Protein AF-A0A7C7CIY0-F1 (afdb_monomer)

Sequence (93 aa):
MTLLAVSLIIFSVTEFLPGDAASVMLGQQATPTVLENLRHKMGLDRPAYARYLGWVIGTSEAEGAVFKTNDGGSTWKRVALDMIAPITRTTFD

Structure (mmCIF, N/CA/C/O backbone):
data_AF-A0A7C7CIY0-F1
#
_entry.id   AF-A0A7C7CIY0-F1
#
loop_
_atom_site.group_PDB
_atom_site.id
_atom_site.type_symbol
_atom_site.label_atom_id
_atom_site.label_alt_id
_atom_site.label_comp_id
_atom_site.label_asym_id
_atom_site.label_entity_id
_atom_site.label_seq_id
_atom_site.pdbx_PDB_ins_code
_atom_site.Cartn_x
_atom_site.Cartn_y
_atom_site.Cartn_z
_atom_site.occupancy
_atom_site.B_iso_or_equiv
_atom_site.auth_seq_id
_atom_site.auth_comp_id
_atom_site.auth_asym_id
_atom_site.auth_atom_id
_atom_site.pdbx_PDB_model_num
ATOM 1 N N . MET A 1 1 ? 9.880 -8.201 -18.091 1.00 75.25 1 MET A N 1
ATOM 2 C CA . MET A 1 1 ? 9.326 -9.368 -17.364 1.00 75.25 1 MET A CA 1
ATOM 3 C C . MET A 1 1 ? 9.943 -9.541 -15.985 1.00 75.25 1 MET A C 1
ATOM 5 O O . MET A 1 1 ? 9.191 -9.706 -15.038 1.00 75.25 1 MET A O 1
ATOM 9 N N . THR A 1 2 ? 11.266 -9.416 -15.839 1.00 89.62 2 THR A N 1
ATOM 10 C CA . THR A 1 2 ? 11.961 -9.467 -14.536 1.00 89.62 2 THR A CA 1
ATOM 11 C C . THR A 1 2 ? 11.372 -8.513 -13.490 1.00 89.62 2 THR A C 1
ATOM 13 O O . THR A 1 2 ? 11.006 -8.961 -12.413 1.00 89.62 2 THR A O 1
ATOM 16 N N . LEU A 1 3 ? 11.182 -7.232 -13.825 1.00 87.56 3 LEU A N 1
ATOM 17 C CA . LEU A 1 3 ? 10.601 -6.238 -12.908 1.00 87.56 3 LEU A CA 1
ATOM 18 C C . LEU A 1 3 ? 9.189 -6.596 -12.429 1.00 87.56 3 LEU A C 1
ATOM 20 O O . LEU A 1 3 ? 8.863 -6.370 -11.271 1.00 87.56 3 LEU A O 1
ATOM 24 N N . LEU A 1 4 ? 8.369 -7.172 -13.308 1.00 87.44 4 LEU A N 1
ATOM 25 C CA . LEU A 1 4 ? 6.983 -7.523 -13.001 1.00 87.44 4 LEU A CA 1
ATOM 26 C C . LEU A 1 4 ? 6.909 -8.766 -12.104 1.00 87.44 4 LEU A C 1
ATOM 28 O O . LEU A 1 4 ? 6.118 -8.811 -11.170 1.00 87.44 4 LEU A O 1
ATOM 32 N N . ALA A 1 5 ? 7.789 -9.743 -12.333 1.00 90.19 5 ALA A N 1
ATOM 33 C CA . ALA A 1 5 ? 7.926 -10.899 -11.452 1.00 90.19 5 ALA A CA 1
ATOM 34 C C . ALA A 1 5 ? 8.432 -10.492 -10.057 1.00 90.19 5 ALA A C 1
ATOM 36 O O . ALA A 1 5 ? 7.862 -10.898 -9.049 1.00 90.19 5 ALA A O 1
ATOM 37 N N . VAL A 1 6 ? 9.467 -9.647 -9.994 1.00 93.62 6 VAL A N 1
ATOM 38 C CA . VAL A 1 6 ? 10.011 -9.135 -8.726 1.00 93.62 6 VAL A CA 1
ATOM 39 C C . VAL A 1 6 ? 8.964 -8.309 -7.975 1.00 93.62 6 VAL A C 1
ATOM 41 O O . VAL A 1 6 ? 8.788 -8.503 -6.775 1.00 93.62 6 VAL A O 1
ATOM 44 N N . SER A 1 7 ? 8.227 -7.432 -8.664 1.00 88.62 7 SER A N 1
ATOM 45 C CA . SER A 1 7 ? 7.200 -6.606 -8.025 1.00 88.62 7 SER A CA 1
ATOM 46 C C . SER A 1 7 ? 6.033 -7.434 -7.488 1.00 88.62 7 SER A C 1
ATOM 48 O O . SER A 1 7 ? 5.552 -7.157 -6.392 1.00 88.62 7 SER A O 1
ATOM 50 N N . LEU A 1 8 ? 5.621 -8.485 -8.205 1.00 88.06 8 LEU A N 1
ATOM 51 C CA . LEU A 1 8 ? 4.592 -9.414 -7.740 1.00 88.06 8 LEU A CA 1
ATOM 52 C C . LEU A 1 8 ? 5.038 -10.174 -6.484 1.00 88.06 8 LEU A C 1
ATOM 54 O O . LEU A 1 8 ? 4.240 -10.346 -5.564 1.00 88.06 8 LEU A O 1
ATOM 58 N N . ILE A 1 9 ? 6.305 -10.597 -6.419 1.00 90.75 9 ILE A N 1
ATOM 59 C CA . ILE A 1 9 ? 6.867 -11.263 -5.234 1.00 90.75 9 ILE A CA 1
ATOM 60 C C . ILE A 1 9 ? 6.857 -10.311 -4.037 1.00 90.75 9 ILE A C 1
ATOM 62 O O . ILE A 1 9 ? 6.355 -10.684 -2.980 1.00 90.75 9 ILE A O 1
ATOM 66 N N . ILE A 1 10 ? 7.354 -9.081 -4.200 1.00 89.19 10 ILE A N 1
ATOM 67 C CA . ILE A 1 10 ? 7.372 -8.075 -3.126 1.00 89.19 10 ILE A CA 1
ATOM 68 C C .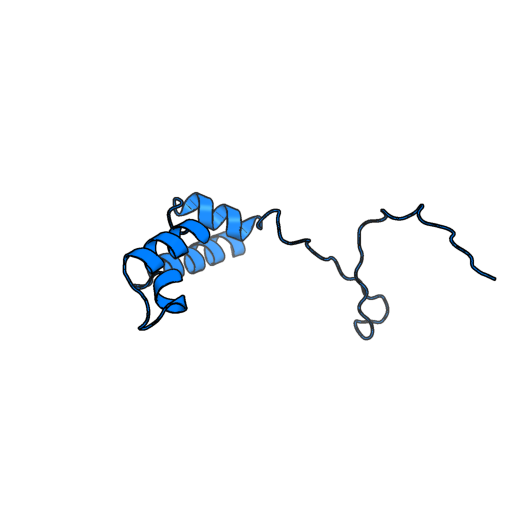 ILE A 1 10 ? 5.950 -7.802 -2.629 1.00 89.19 10 ILE A C 1
ATOM 70 O O . ILE A 1 10 ? 5.709 -7.869 -1.426 1.00 89.19 10 ILE A O 1
ATOM 74 N N . PHE A 1 11 ? 5.009 -7.568 -3.548 1.00 88.38 11 PHE A N 1
ATOM 75 C CA . PHE A 1 11 ? 3.611 -7.317 -3.209 1.00 88.38 11 PHE A CA 1
ATOM 76 C C . PHE A 1 11 ? 2.981 -8.495 -2.455 1.00 88.38 11 PHE A C 1
ATOM 78 O O . PHE A 1 11 ? 2.319 -8.309 -1.436 1.00 88.38 11 PHE A O 1
ATOM 85 N N . SER A 1 12 ? 3.230 -9.722 -2.919 1.00 85.56 12 SER A N 1
ATOM 86 C CA . SER A 1 12 ? 2.711 -10.929 -2.272 1.00 85.56 12 SER A CA 1
ATOM 87 C C . SER A 1 12 ? 3.258 -11.060 -0.855 1.00 85.56 12 SER A C 1
ATOM 89 O O . SER A 1 12 ? 2.488 -11.255 0.079 1.00 85.56 12 SER A O 1
ATOM 91 N N . VAL A 1 13 ? 4.570 -10.882 -0.670 1.00 86.81 13 VAL A N 1
ATOM 92 C CA . VAL A 1 13 ? 5.191 -10.908 0.661 1.00 86.81 13 VAL A CA 1
ATOM 93 C C . VAL A 1 13 ? 4.569 -9.849 1.566 1.00 86.81 13 VAL A C 1
ATOM 95 O O . VAL A 1 13 ? 4.260 -10.177 2.705 1.00 86.81 13 VAL A O 1
ATOM 98 N N . THR A 1 14 ? 4.319 -8.630 1.068 1.00 81.44 14 THR A N 1
ATOM 99 C CA . THR A 1 14 ? 3.677 -7.570 1.861 1.00 81.44 14 THR A CA 1
ATOM 100 C C . THR A 1 14 ? 2.234 -7.881 2.252 1.00 81.44 14 THR A C 1
ATOM 102 O O . THR A 1 14 ? 1.812 -7.542 3.353 1.00 81.44 14 THR A O 1
ATOM 105 N N . GLU A 1 15 ? 1.489 -8.558 1.381 1.00 80.44 15 GLU A N 1
ATOM 106 C CA . GLU A 1 15 ? 0.105 -8.962 1.640 1.00 80.44 15 GLU A CA 1
ATOM 107 C C . GLU A 1 15 ? 0.010 -10.091 2.680 1.00 80.44 15 GLU A C 1
ATOM 109 O O . GLU A 1 15 ? -0.978 -10.195 3.405 1.00 80.44 15 GLU A O 1
ATOM 114 N N . PHE A 1 16 ? 1.051 -10.922 2.779 1.00 79.44 16 PHE A N 1
ATOM 115 C CA . PHE A 1 16 ? 1.141 -12.016 3.746 1.00 79.44 16 PHE A CA 1
ATOM 116 C C . PHE A 1 16 ? 1.607 -11.586 5.145 1.00 79.44 16 PHE A C 1
ATOM 118 O O . PHE A 1 16 ? 1.677 -12.442 6.031 1.00 79.44 16 PHE A O 1
ATOM 125 N N . LEU A 1 17 ? 1.931 -10.306 5.386 1.00 79.00 17 LEU A N 1
ATOM 126 C CA . LEU A 1 17 ? 2.297 -9.880 6.739 1.00 79.00 17 LEU A CA 1
ATOM 127 C C . LEU A 1 17 ? 1.130 -10.147 7.710 1.00 79.00 17 LEU A C 1
ATOM 129 O O . LEU A 1 17 ? -0.011 -9.803 7.401 1.00 79.00 17 LEU A O 1
ATOM 133 N N . PRO A 1 18 ? 1.399 -10.689 8.915 1.00 61.66 18 PRO A N 1
ATOM 134 C CA . PRO A 1 18 ? 0.377 -10.987 9.926 1.00 61.66 18 PRO A CA 1
ATOM 135 C C . PRO A 1 18 ? -0.238 -9.733 10.593 1.00 61.66 18 PRO A C 1
ATOM 137 O O . PRO A 1 18 ? -0.726 -9.798 11.717 1.00 61.66 18 PRO A O 1
ATOM 140 N N . GLY A 1 19 ? -0.241 -8.591 9.903 1.00 66.81 19 GLY A N 1
ATOM 141 C CA . GLY A 1 19 ? -0.828 -7.325 10.322 1.00 66.81 19 GLY A CA 1
ATOM 142 C C . GLY A 1 19 ? -1.183 -6.472 9.103 1.00 66.81 19 GLY A C 1
ATOM 143 O O . GLY A 1 19 ? -0.360 -6.246 8.222 1.00 66.81 19 GLY A O 1
ATOM 144 N N . ASP A 1 20 ? -2.428 -6.009 9.060 1.00 77.38 20 ASP A N 1
ATOM 145 C CA . ASP A 1 20 ? -2.965 -5.111 8.035 1.00 77.38 20 ASP A CA 1
ATOM 146 C C . ASP A 1 20 ? -2.398 -3.684 8.237 1.00 77.38 20 ASP A C 1
ATOM 148 O O . ASP A 1 20 ? -2.232 -3.248 9.381 1.00 77.38 20 ASP A O 1
ATOM 152 N N . ALA A 1 21 ? -2.127 -2.927 7.165 1.00 77.56 21 ALA A N 1
ATOM 153 C CA . ALA A 1 21 ? -1.660 -1.536 7.245 1.00 77.56 21 ALA A CA 1
ATOM 154 C C . ALA A 1 21 ? -2.528 -0.649 8.164 1.00 77.56 21 ALA A C 1
ATOM 156 O O . ALA A 1 21 ? -1.997 0.213 8.862 1.00 77.56 21 ALA A O 1
ATOM 157 N N . ALA A 1 22 ? -3.839 -0.900 8.241 1.00 81.38 22 ALA A N 1
ATOM 158 C CA . ALA A 1 22 ? -4.750 -0.219 9.159 1.00 81.38 22 ALA A CA 1
ATOM 159 C C . ALA A 1 22 ? -4.427 -0.485 10.630 1.00 81.38 22 ALA A C 1
ATOM 161 O O . ALA A 1 22 ? -4.475 0.430 11.451 1.00 81.38 22 ALA A O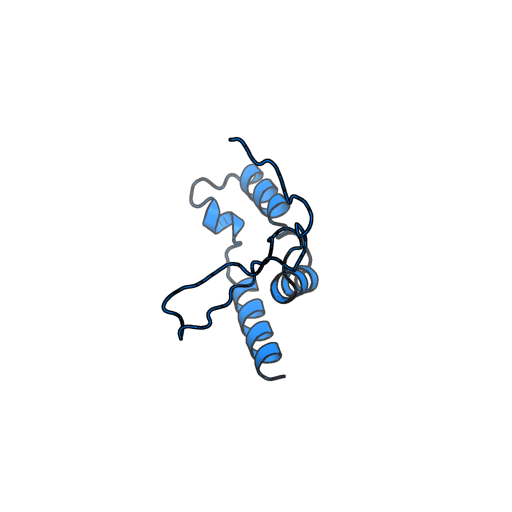 1
ATOM 162 N N . SER A 1 23 ? -4.052 -1.720 10.961 1.00 81.12 23 SER A N 1
ATOM 163 C CA . SER A 1 23 ? -3.675 -2.094 12.326 1.00 81.12 23 SER A CA 1
ATOM 164 C C . SER A 1 23 ? -2.339 -1.472 12.731 1.00 81.12 23 SER A C 1
ATOM 166 O O . SER A 1 23 ? -2.194 -1.002 13.857 1.00 81.12 23 SER A O 1
ATOM 168 N N . VAL A 1 24 ? -1.398 -1.375 11.788 1.00 83.06 24 VAL A N 1
ATOM 169 C CA . VAL A 1 24 ? -0.102 -0.719 11.997 1.00 83.06 24 VAL A CA 1
ATOM 170 C C . VAL A 1 24 ? -0.275 0.789 12.185 1.00 83.06 24 VAL A C 1
ATOM 172 O O . VAL A 1 24 ? 0.346 1.365 13.073 1.00 83.06 24 VAL A O 1
ATOM 175 N N . MET A 1 25 ? -1.146 1.425 11.396 1.00 81.38 25 MET A N 1
ATOM 176 C CA . MET A 1 25 ? -1.417 2.863 11.496 1.00 81.38 25 MET A CA 1
ATOM 177 C C . MET A 1 25 ? -2.124 3.261 12.797 1.00 81.38 25 MET A C 1
ATOM 179 O O . MET A 1 25 ? -1.835 4.325 13.337 1.00 81.38 25 MET A O 1
ATOM 183 N N . LEU A 1 26 ? -3.043 2.433 13.301 1.00 84.62 26 LEU A N 1
ATOM 184 C CA . LEU A 1 26 ? -3.783 2.711 14.541 1.00 84.62 26 LEU A CA 1
ATOM 185 C C . LEU A 1 26 ? -3.044 2.251 15.806 1.00 84.62 26 LEU A C 1
ATOM 187 O O . LEU A 1 26 ? -3.333 2.740 16.900 1.00 84.62 26 LEU A O 1
ATOM 191 N N . GLY A 1 27 ? -2.103 1.312 15.685 1.00 82.19 27 GLY A N 1
ATOM 192 C CA . GLY A 1 27 ? -1.316 0.799 16.803 1.00 82.19 27 GLY A CA 1
ATOM 193 C C . GLY A 1 27 ? -2.191 0.312 17.965 1.00 82.19 27 GLY A C 1
ATOM 194 O O . GLY A 1 27 ? -3.193 -0.374 17.772 1.00 82.19 27 GLY A O 1
ATOM 195 N N . GLN A 1 28 ? -1.840 0.692 19.196 1.00 79.12 28 GLN A N 1
ATOM 196 C CA . GLN A 1 28 ? -2.595 0.295 20.395 1.00 79.12 28 GLN A CA 1
ATOM 197 C C . GLN A 1 28 ? -3.975 0.966 20.529 1.00 79.12 28 GLN A C 1
ATOM 199 O O . GLN A 1 28 ? -4.751 0.594 21.405 1.00 79.12 28 GLN A O 1
ATOM 204 N N . GLN A 1 29 ? -4.301 1.937 19.672 1.00 75.12 29 GLN A N 1
ATOM 205 C CA . GLN A 1 29 ? -5.587 2.645 19.666 1.00 75.12 29 GLN A CA 1
ATOM 206 C C . GLN A 1 29 ? -6.594 2.016 18.689 1.00 75.12 29 GLN A C 1
ATOM 208 O O . GLN A 1 29 ? -7.685 2.554 18.485 1.00 75.12 29 GLN A O 1
ATOM 213 N N . ALA A 1 30 ? -6.243 0.879 18.078 1.00 76.19 30 ALA A N 1
ATOM 214 C CA . ALA A 1 30 ? -7.093 0.137 17.160 1.00 76.19 30 ALA A CA 1
ATOM 215 C C . ALA A 1 30 ? -8.318 -0.444 17.885 1.00 76.19 30 ALA A C 1
ATOM 217 O O . ALA A 1 30 ? -8.330 -1.590 18.329 1.00 76.19 30 ALA A O 1
ATOM 218 N N . THR A 1 31 ? -9.383 0.348 17.997 1.00 85.44 31 THR A N 1
ATOM 219 C CA . THR A 1 31 ? -10.709 -0.202 18.294 1.00 85.44 31 THR A CA 1
ATOM 220 C C . THR A 1 31 ? -11.223 -0.938 17.050 1.00 85.44 31 THR A C 1
ATOM 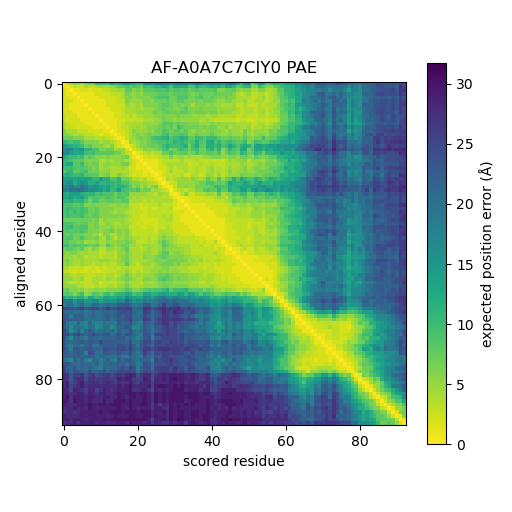222 O O . THR A 1 31 ? -10.974 -0.466 15.936 1.00 85.44 31 THR A O 1
ATOM 225 N N . PRO A 1 32 ? -11.950 -2.065 17.191 1.00 84.00 32 PRO A N 1
ATOM 226 C CA . PRO A 1 32 ? -12.399 -2.866 16.046 1.00 84.00 32 PRO A CA 1
ATOM 227 C C . PRO A 1 32 ? -13.172 -2.037 15.014 1.00 84.00 32 PRO A C 1
ATOM 229 O O . PRO A 1 32 ? -12.948 -2.149 13.814 1.00 84.00 32 PRO A O 1
ATOM 232 N N . THR A 1 33 ? -14.008 -1.120 15.499 1.00 85.69 33 THR A N 1
ATOM 233 C CA . THR A 1 33 ? -14.835 -0.239 14.676 1.00 85.69 33 THR A CA 1
ATOM 234 C C . THR A 1 33 ? -14.017 0.807 13.920 1.00 85.69 33 THR A C 1
ATOM 236 O O . THR A 1 33 ? -14.315 1.106 12.767 1.00 85.69 33 THR A O 1
ATOM 239 N N . VAL A 1 34 ? -12.986 1.395 14.535 1.00 85.88 34 VAL A N 1
ATOM 240 C CA . VAL A 1 34 ? -12.115 2.370 13.850 1.00 85.88 34 VAL A CA 1
ATOM 241 C C . VAL A 1 34 ? -11.187 1.659 12.868 1.00 85.88 34 VAL A C 1
ATOM 243 O O . VAL A 1 34 ? -10.941 2.184 11.784 1.00 85.88 34 VAL A O 1
ATOM 246 N N . LEU A 1 35 ? -10.735 0.451 13.210 1.00 86.88 35 LEU A N 1
ATOM 247 C CA . LEU A 1 35 ? -9.907 -0.388 12.351 1.00 86.88 35 LEU A CA 1
ATOM 248 C C . LEU A 1 35 ? -10.627 -0.759 11.054 1.00 86.88 35 LEU A C 1
ATOM 250 O O . LEU A 1 35 ? -10.079 -0.536 9.980 1.00 86.88 35 LEU A O 1
ATOM 254 N N . GLU A 1 36 ? -11.856 -1.267 11.142 1.00 87.38 36 GLU A N 1
ATOM 255 C CA . GLU A 1 36 ? -12.648 -1.654 9.971 1.00 87.38 36 GLU A CA 1
ATOM 256 C C . GLU A 1 36 ? -12.990 -0.443 9.094 1.00 87.38 36 GLU A C 1
ATOM 258 O O . GLU A 1 36 ? -12.787 -0.467 7.881 1.00 87.38 36 GLU A O 1
ATOM 263 N N . ASN A 1 37 ? -13.387 0.677 9.707 1.00 87.88 37 ASN A N 1
ATOM 264 C CA . ASN A 1 37 ? -13.636 1.919 8.976 1.00 87.88 37 ASN A CA 1
ATOM 265 C C . ASN A 1 37 ? -12.381 2.444 8.264 1.00 87.88 37 ASN A C 1
ATOM 267 O O . ASN A 1 37 ? -12.466 2.942 7.140 1.00 87.88 37 ASN A O 1
ATOM 271 N N . LEU A 1 38 ? -11.212 2.361 8.905 1.00 84.94 38 LEU A N 1
ATOM 272 C CA . LEU A 1 38 ? -9.953 2.791 8.303 1.00 84.94 38 LEU A CA 1
ATOM 273 C C . LEU A 1 38 ? -9.532 1.852 7.169 1.00 84.94 38 LEU A C 1
ATOM 275 O O . LEU A 1 38 ? -9.139 2.317 6.101 1.00 84.94 38 LEU A O 1
ATOM 279 N N . ARG A 1 39 ? -9.666 0.542 7.373 1.00 86.38 39 ARG A N 1
ATOM 280 C CA . ARG A 1 39 ? -9.411 -0.485 6.362 1.00 86.38 39 ARG A CA 1
ATOM 281 C C . ARG A 1 39 ? -10.277 -0.273 5.120 1.00 86.38 39 ARG A C 1
ATOM 283 O O . ARG A 1 39 ? -9.754 -0.303 4.002 1.00 86.38 39 ARG A O 1
ATOM 290 N N . HIS A 1 40 ? -11.549 0.061 5.321 1.00 85.69 40 HIS A N 1
ATOM 291 C CA . HIS A 1 40 ? -12.474 0.388 4.244 1.00 85.69 40 HIS A CA 1
ATOM 292 C C . HIS A 1 40 ? -12.075 1.662 3.499 1.00 85.69 40 HIS A C 1
ATOM 294 O O . HIS A 1 40 ? -11.978 1.664 2.270 1.00 85.69 40 HIS A O 1
ATOM 300 N N . LYS A 1 41 ? -11.751 2.735 4.234 1.00 83.94 41 LYS A N 1
ATOM 301 C CA . LYS A 1 41 ? -11.278 4.003 3.654 1.00 83.94 41 LYS A CA 1
ATOM 302 C C . LYS A 1 41 ? -10.001 3.843 2.835 1.00 83.94 41 LYS A C 1
ATOM 304 O O . LYS A 1 41 ? -9.860 4.485 1.801 1.00 83.94 41 LYS A O 1
ATOM 309 N N . MET A 1 42 ? -9.087 2.982 3.273 1.00 80.44 42 MET A N 1
ATOM 310 C CA . MET A 1 42 ? -7.847 2.695 2.549 1.00 80.44 42 MET A CA 1
ATOM 311 C C . MET A 1 42 ? -8.023 1.665 1.424 1.00 80.44 42 MET A C 1
ATOM 313 O O . MET A 1 42 ? -7.085 1.404 0.674 1.00 80.44 42 MET A O 1
ATOM 317 N N . GLY A 1 43 ? -9.211 1.070 1.281 1.00 81.56 43 GLY A N 1
ATOM 318 C CA . GLY A 1 43 ? -9.491 0.080 0.246 1.00 81.56 43 GLY A CA 1
ATOM 319 C C . GLY A 1 43 ? -8.791 -1.262 0.468 1.00 81.56 43 GLY A C 1
ATOM 320 O O . GLY A 1 43 ? -8.595 -2.006 -0.495 1.00 81.56 43 GLY A O 1
ATOM 321 N N . LEU A 1 44 ? -8.431 -1.598 1.712 1.00 83.50 44 LEU A N 1
ATOM 322 C CA . LEU A 1 44 ? -7.808 -2.882 2.051 1.00 83.50 44 LEU A CA 1
ATOM 323 C C . LEU A 1 44 ? -8.801 -4.057 2.045 1.00 83.50 44 LEU A C 1
ATOM 325 O O . LEU A 1 44 ? -8.380 -5.211 2.083 1.00 83.50 44 LEU A O 1
ATOM 329 N N . ASP A 1 45 ? -10.096 -3.772 1.899 1.00 84.81 45 ASP A N 1
ATOM 330 C CA . ASP A 1 45 ? -11.149 -4.768 1.653 1.00 84.81 45 ASP A CA 1
ATOM 331 C C . ASP A 1 45 ? -11.244 -5.211 0.186 1.00 84.81 45 ASP A C 1
ATOM 333 O O . ASP A 1 45 ? -11.989 -6.133 -0.148 1.00 84.81 45 ASP A O 1
ATOM 337 N N . ARG A 1 46 ? -10.516 -4.549 -0.721 1.00 84.94 46 ARG A N 1
ATOM 338 C CA . ARG A 1 46 ? -10.517 -4.897 -2.145 1.00 84.94 46 ARG A CA 1
ATOM 339 C C . ARG A 1 46 ? -9.704 -6.172 -2.392 1.00 84.94 46 ARG A C 1
ATOM 341 O O . ARG A 1 46 ? -8.709 -6.405 -1.705 1.00 84.94 46 ARG A O 1
ATOM 348 N N . PRO A 1 47 ? -10.061 -6.976 -3.411 1.00 87.06 47 PRO A N 1
ATOM 349 C CA . PRO A 1 47 ? -9.303 -8.177 -3.736 1.00 87.06 47 PRO A CA 1
ATOM 350 C C . PRO A 1 47 ? -7.854 -7.846 -4.133 1.00 87.06 47 PRO A C 1
ATOM 352 O O . PRO A 1 47 ? -7.590 -6.815 -4.758 1.00 87.06 47 PRO A O 1
ATOM 355 N N . ALA A 1 48 ? -6.923 -8.748 -3.801 1.00 84.25 48 ALA A N 1
ATOM 356 C CA . ALA A 1 48 ? -5.472 -8.590 -3.969 1.00 84.25 48 ALA A CA 1
ATOM 357 C C . ALA A 1 48 ? -5.062 -8.065 -5.354 1.00 84.25 48 ALA A C 1
ATOM 359 O O . ALA A 1 48 ? -4.286 -7.118 -5.471 1.00 84.25 48 ALA A O 1
ATOM 360 N N . TYR A 1 49 ? -5.650 -8.629 -6.414 1.00 84.38 49 TYR A N 1
ATOM 361 C CA . TYR A 1 49 ? -5.362 -8.223 -7.789 1.00 84.38 49 TYR A CA 1
ATOM 362 C C . TYR A 1 49 ? -5.741 -6.759 -8.059 1.00 84.38 49 TYR A C 1
ATOM 364 O O . TYR A 1 49 ? -5.013 -6.059 -8.754 1.00 84.38 49 TYR A O 1
ATOM 372 N N . ALA A 1 50 ? -6.846 -6.262 -7.492 1.00 85.56 50 ALA A N 1
ATOM 373 C CA . ALA A 1 50 ? -7.288 -4.884 -7.685 1.00 85.56 50 ALA A CA 1
ATOM 374 C C . ALA A 1 50 ? -6.362 -3.895 -6.961 1.00 85.56 50 ALA A C 1
ATOM 376 O O . ALA A 1 50 ? -6.078 -2.819 -7.486 1.00 85.56 50 ALA A O 1
ATOM 377 N N . ARG A 1 51 ? -5.849 -4.277 -5.783 1.00 85.19 51 ARG A N 1
ATOM 378 C CA . ARG A 1 51 ? -4.856 -3.493 -5.031 1.00 85.19 51 ARG A CA 1
ATOM 379 C C . ARG A 1 51 ? -3.508 -3.452 -5.741 1.00 85.19 51 ARG A C 1
ATOM 381 O O . ARG A 1 51 ? -2.947 -2.373 -5.899 1.00 85.19 51 ARG A O 1
ATOM 388 N N . TYR A 1 52 ? -3.034 -4.597 -6.232 1.00 84.88 52 TYR A N 1
ATOM 389 C CA . TYR A 1 52 ? -1.803 -4.678 -7.016 1.00 84.88 52 TYR A CA 1
AT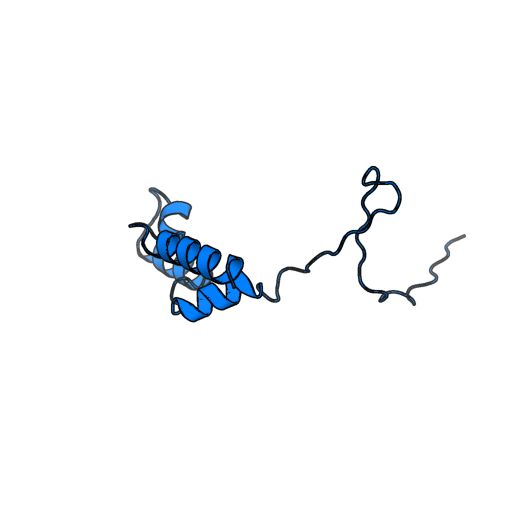OM 390 C C . TYR A 1 52 ? -1.890 -3.829 -8.288 1.00 84.88 52 TYR A C 1
ATOM 392 O O . TYR A 1 52 ? -0.987 -3.048 -8.564 1.00 84.88 52 TYR A O 1
ATOM 400 N N . LEU A 1 53 ? -3.001 -3.912 -9.030 1.00 85.19 53 LEU A N 1
ATOM 401 C CA . LEU A 1 53 ? -3.211 -3.087 -10.221 1.00 85.19 53 LEU A CA 1
ATOM 402 C C . LEU A 1 53 ? -3.242 -1.593 -9.885 1.00 85.19 53 LEU A C 1
ATOM 404 O O . LEU A 1 53 ? -2.592 -0.818 -10.576 1.00 85.19 53 LEU A O 1
ATOM 408 N N . GLY A 1 54 ? -3.922 -1.186 -8.809 1.00 81.44 54 GLY A N 1
ATOM 409 C CA . GLY A 1 54 ? -3.899 0.205 -8.346 1.00 81.44 54 GLY A CA 1
ATOM 410 C C . GLY A 1 54 ? -2.502 0.680 -7.929 1.00 81.44 54 GLY A C 1
ATOM 411 O O . GLY A 1 54 ? -2.140 1.821 -8.192 1.00 81.44 54 GLY A O 1
ATOM 412 N N . TRP A 1 55 ? -1.692 -0.196 -7.334 1.00 80.06 55 TRP A N 1
ATOM 413 C CA . TRP A 1 55 ? -0.308 0.102 -6.961 1.00 80.06 55 TRP A CA 1
ATOM 414 C C . TRP A 1 55 ? 0.623 0.217 -8.180 1.00 80.06 55 TRP A C 1
ATOM 416 O O . TRP A 1 55 ? 1.443 1.128 -8.233 1.00 80.06 55 TRP A O 1
ATOM 426 N N . VAL A 1 56 ? 0.476 -0.662 -9.180 1.00 83.12 56 VAL A N 1
ATOM 427 C CA . VAL A 1 56 ? 1.279 -0.636 -10.419 1.00 83.12 56 VAL A CA 1
ATOM 428 C C . VAL A 1 56 ? 0.888 0.528 -11.334 1.00 83.12 56 VAL A C 1
ATOM 430 O O . VAL A 1 56 ? 1.759 1.143 -11.945 1.00 83.12 56 VAL A O 1
ATOM 433 N N . ILE A 1 57 ? -0.410 0.806 -11.468 1.00 83.94 57 ILE A N 1
ATOM 434 C CA 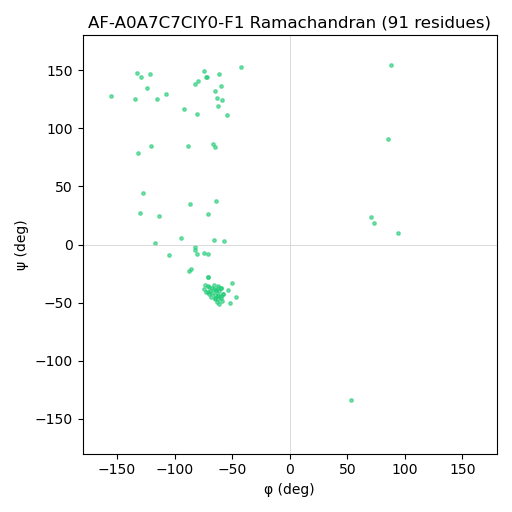. ILE A 1 57 ? -0.951 1.803 -12.408 1.00 83.94 57 ILE A CA 1
ATOM 435 C C . ILE A 1 57 ? -0.995 3.204 -11.770 1.00 83.94 57 ILE A C 1
ATOM 437 O O . ILE A 1 57 ? -0.951 4.203 -12.484 1.00 83.94 57 ILE A O 1
ATOM 441 N N . GLY A 1 58 ? -1.027 3.282 -10.436 1.00 73.00 58 GLY A N 1
ATOM 442 C CA . GLY A 1 58 ? -1.234 4.512 -9.677 1.00 73.00 58 GLY A 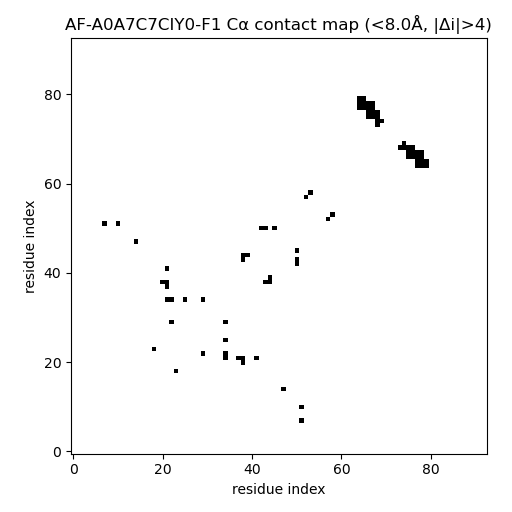CA 1
ATOM 443 C C . GLY A 1 58 ? -2.719 4.808 -9.448 1.00 73.00 58 GLY A C 1
ATOM 444 O O . GLY A 1 58 ? -3.592 4.382 -10.208 1.00 73.00 58 GLY A O 1
ATOM 445 N N . THR A 1 59 ? -3.028 5.546 -8.379 1.00 65.62 59 THR A N 1
ATOM 446 C CA . THR A 1 59 ? -4.368 6.111 -8.181 1.00 65.62 59 THR A CA 1
ATOM 447 C C . THR A 1 59 ? -4.497 7.365 -9.040 1.00 65.62 59 THR A C 1
ATOM 449 O O . THR A 1 59 ? -3.564 8.161 -9.136 1.00 65.62 59 THR A O 1
ATOM 452 N N . SER A 1 60 ? -5.662 7.584 -9.646 1.00 60.94 60 SER A N 1
ATOM 453 C CA . SER A 1 60 ? -5.940 8.776 -10.463 1.00 60.94 60 SER A CA 1
ATOM 454 C C . SER A 1 60 ? -5.956 10.094 -9.667 1.00 60.94 60 SER A C 1
ATOM 456 O O . SER A 1 60 ? -6.276 11.134 -10.228 1.00 60.94 60 SER A O 1
ATOM 458 N N . GLU A 1 61 ? -5.648 10.049 -8.367 1.00 60.44 61 GLU A N 1
ATOM 459 C CA . GLU A 1 61 ? -5.691 11.176 -7.424 1.00 60.44 61 GLU A CA 1
ATOM 460 C C . GLU A 1 61 ? -4.307 11.727 -7.059 1.00 60.44 61 GLU A C 1
ATOM 462 O O . GLU A 1 61 ? -4.206 12.799 -6.466 1.00 60.44 61 GLU A O 1
ATOM 467 N N . ALA A 1 62 ? -3.226 11.050 -7.451 1.00 49.81 62 ALA A N 1
ATOM 468 C CA . ALA A 1 62 ? -1.915 11.676 -7.463 1.00 49.81 62 ALA A CA 1
ATOM 469 C C . ALA A 1 62 ? -1.805 12.507 -8.746 1.00 49.81 62 ALA A C 1
ATOM 471 O O . ALA A 1 62 ? -1.754 11.950 -9.843 1.00 49.81 62 ALA A O 1
ATOM 472 N N . GLU A 1 63 ? -1.748 13.835 -8.629 1.00 57.34 63 GLU A N 1
ATOM 473 C CA . GLU A 1 63 ? -1.311 14.689 -9.735 1.00 57.34 63 GLU A CA 1
ATOM 474 C C . GLU A 1 63 ? 0.171 14.365 -10.005 1.00 57.34 63 GLU A C 1
ATOM 476 O O . GLU A 1 63 ? 1.085 14.969 -9.440 1.00 57.34 63 GLU A O 1
ATOM 481 N N . GLY A 1 64 ? 0.412 13.312 -10.791 1.00 56.31 64 GLY A N 1
ATOM 482 C CA . GLY A 1 64 ? 1.742 12.854 -11.160 1.00 56.31 64 GLY A CA 1
ATOM 483 C C . GLY A 1 64 ? 2.520 14.014 -11.768 1.00 56.31 64 GLY A C 1
ATOM 484 O O . GLY A 1 64 ? 2.188 14.509 -12.841 1.00 56.31 64 GLY A O 1
ATOM 485 N N . ALA A 1 65 ? 3.543 14.484 -11.057 1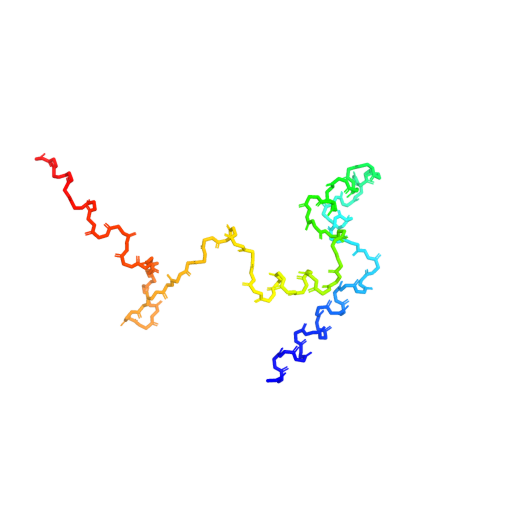.00 64.38 65 ALA A N 1
ATOM 486 C CA . ALA A 1 65 ? 4.356 15.611 -11.476 1.00 64.38 65 ALA A CA 1
ATOM 487 C C . ALA A 1 65 ? 5.564 15.116 -12.270 1.00 64.38 65 ALA A C 1
ATOM 489 O O . ALA A 1 65 ? 6.437 14.445 -11.719 1.00 64.38 65 ALA A O 1
ATOM 490 N N . VAL A 1 66 ? 5.653 15.483 -13.546 1.00 65.81 66 VAL A N 1
ATOM 491 C CA . VAL A 1 66 ? 6.882 15.286 -14.322 1.00 65.81 66 VAL A CA 1
ATOM 492 C C . VAL A 1 66 ? 7.822 16.445 -14.017 1.00 65.81 66 VAL A C 1
ATOM 494 O O . VAL A 1 66 ? 7.388 17.588 -13.929 1.00 65.81 66 VAL A O 1
ATOM 497 N N . PHE A 1 67 ? 9.111 16.174 -13.841 1.00 72.00 67 PHE A N 1
ATOM 498 C CA . PHE A 1 67 ? 10.135 17.202 -13.663 1.00 72.00 67 PHE A CA 1
ATOM 499 C C . PHE A 1 67 ? 11.188 17.069 -14.758 1.00 72.00 67 PHE A C 1
ATOM 501 O O . P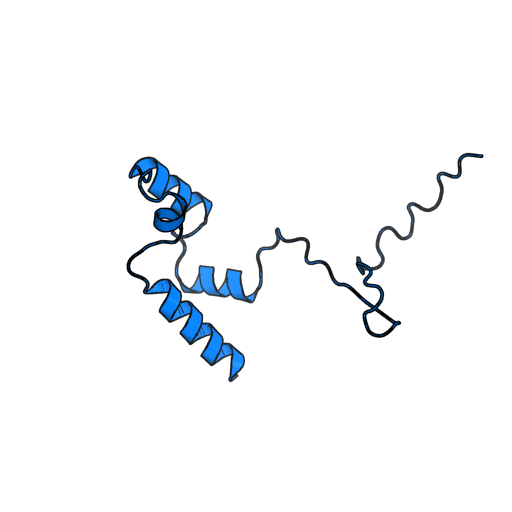HE A 1 67 ? 11.493 15.963 -15.203 1.00 72.00 67 PHE A O 1
ATOM 508 N N . LYS A 1 68 ? 11.761 18.194 -15.186 1.00 79.81 68 LYS A N 1
ATOM 509 C CA . LYS A 1 68 ? 12.869 18.222 -16.142 1.00 79.81 68 LYS A CA 1
ATOM 510 C C . LYS A 1 68 ? 13.967 19.152 -15.652 1.00 79.81 68 LYS A C 1
ATOM 512 O O . LYS A 1 68 ? 13.712 20.171 -15.010 1.00 79.81 68 LYS A O 1
ATOM 517 N N . THR A 1 69 ? 15.187 18.774 -15.999 1.00 78.19 69 THR A N 1
ATOM 518 C CA . THR A 1 69 ? 16.412 19.551 -15.838 1.00 78.19 69 THR A CA 1
ATOM 519 C C . THR A 1 69 ? 17.142 19.560 -17.181 1.00 78.19 69 THR A C 1
ATOM 521 O O . THR A 1 69 ? 17.104 18.572 -17.916 1.00 78.19 69 THR A O 1
ATOM 524 N N . ASN A 1 70 ? 17.789 20.681 -17.503 1.00 83.31 70 ASN A N 1
ATOM 525 C CA . ASN A 1 70 ? 18.703 20.795 -18.645 1.00 83.31 70 ASN A CA 1
ATOM 526 C C . ASN A 1 70 ? 20.140 21.119 -18.196 1.00 83.31 70 ASN A C 1
ATOM 528 O O . ASN A 1 70 ? 21.017 21.275 -19.036 1.00 83.31 70 ASN A O 1
ATOM 532 N N . ASP A 1 71 ? 20.379 21.230 -16.888 1.00 81.50 71 ASP A N 1
ATOM 533 C CA . ASP A 1 71 ? 21.652 21.644 -16.289 1.00 81.50 71 ASP A 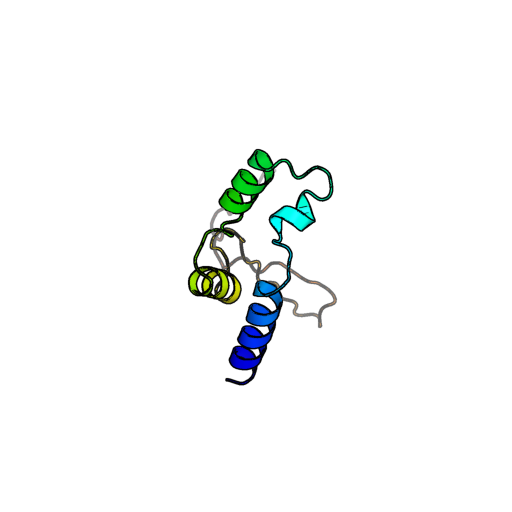CA 1
ATOM 534 C C . ASP A 1 71 ? 22.320 20.509 -15.495 1.00 81.50 71 ASP A C 1
ATOM 536 O O . ASP A 1 71 ? 23.088 20.749 -14.569 1.00 81.50 71 ASP A O 1
ATOM 540 N N . GLY A 1 72 ? 22.011 19.255 -15.838 1.00 80.81 72 GLY A N 1
ATOM 541 C CA . GLY A 1 72 ? 22.568 18.081 -15.160 1.00 80.81 72 GLY A CA 1
ATOM 542 C C . GLY A 1 72 ? 21.993 17.830 -13.762 1.00 80.81 72 GLY A C 1
ATOM 543 O O . GLY A 1 72 ? 22.592 17.095 -12.985 1.00 80.81 72 GLY A O 1
ATOM 544 N N . GLY A 1 73 ? 20.837 18.415 -13.438 1.00 78.00 73 GLY A N 1
ATOM 545 C CA . GLY A 1 73 ? 20.143 18.212 -12.165 1.00 78.00 73 GLY A CA 1
ATOM 546 C C . GLY A 1 73 ? 20.466 19.245 -11.089 1.00 78.00 73 GLY A C 1
ATOM 547 O O . GLY A 1 73 ? 20.051 19.057 -9.947 1.00 78.00 73 GLY A O 1
ATOM 548 N N . SER A 1 74 ? 21.163 20.336 -11.423 1.00 79.62 74 SER A N 1
ATOM 549 C CA . SER A 1 74 ? 21.362 21.446 -10.483 1.00 79.62 74 SER A CA 1
ATOM 550 C C . SER A 1 74 ? 20.069 22.235 -10.252 1.00 79.62 74 SER A C 1
ATOM 552 O O . SER A 1 74 ? 19.867 22.769 -9.163 1.00 79.62 74 SER A O 1
ATOM 554 N N . THR A 1 75 ? 19.165 22.264 -11.235 1.00 73.94 75 THR A N 1
ATOM 555 C CA . THR A 1 75 ? 17.855 22.906 -11.112 1.00 73.94 75 THR A CA 1
ATOM 556 C C . THR A 1 75 ? 16.762 22.005 -11.673 1.00 73.94 75 THR A C 1
ATOM 558 O O . THR A 1 75 ? 16.786 21.602 -12.839 1.00 73.94 75 THR A O 1
ATOM 561 N N . TRP A 1 76 ? 15.755 21.728 -10.847 1.00 80.06 76 TRP A N 1
ATOM 562 C CA . TRP A 1 76 ? 14.603 20.904 -11.204 1.00 80.06 76 TRP A CA 1
ATOM 563 C C . TRP A 1 76 ? 13.366 21.782 -11.372 1.00 80.06 76 TRP A C 1
ATOM 565 O O . TRP A 1 76 ? 13.046 22.583 -10.495 1.00 80.06 76 TRP A O 1
ATOM 575 N N . LYS A 1 77 ? 12.647 21.631 -12.489 1.00 75.25 77 LYS A N 1
ATOM 576 C CA . LYS A 1 77 ? 11.376 22.332 -12.737 1.00 75.25 77 LYS A CA 1
ATOM 577 C C . LYS A 1 77 ? 10.269 21.327 -13.027 1.00 75.25 77 LYS A C 1
ATOM 579 O O . LYS A 1 77 ? 10.487 20.407 -13.814 1.00 75.25 77 LYS A O 1
ATOM 584 N N . ARG A 1 78 ? 9.089 21.506 -12.412 1.00 68.50 78 ARG A N 1
ATOM 585 C CA . ARG A 1 78 ? 7.884 20.737 -12.770 1.00 68.50 78 ARG A CA 1
ATOM 586 C C . ARG A 1 78 ? 7.527 21.059 -14.215 1.00 68.50 78 ARG A C 1
ATOM 588 O O . ARG A 1 78 ? 7.255 22.208 -14.549 1.00 68.50 78 ARG A O 1
ATOM 595 N N . VAL A 1 79 ? 7.537 20.040 -15.053 1.00 67.81 79 VAL A N 1
ATOM 596 C CA . VAL A 1 79 ? 6.944 20.050 -16.381 1.00 67.81 79 VAL A CA 1
ATOM 597 C C . VAL A 1 79 ? 5.494 19.626 -16.196 1.00 67.81 79 VAL A C 1
ATOM 599 O O . VAL A 1 79 ? 5.155 18.450 -16.289 1.00 67.81 79 VAL A O 1
ATOM 602 N N . ALA A 1 80 ? 4.635 20.587 -15.862 1.00 60.94 80 ALA A N 1
ATOM 603 C CA . ALA A 1 80 ? 3.226 20.422 -16.187 1.00 60.94 80 ALA A CA 1
ATOM 604 C C . ALA A 1 80 ? 3.134 20.401 -17.723 1.00 60.94 80 ALA A C 1
ATOM 606 O O . ALA A 1 80 ? 3.772 21.237 -18.366 1.00 60.94 80 ALA A O 1
ATOM 607 N N . LEU A 1 81 ? 2.410 19.428 -18.294 1.00 52.31 81 LEU A N 1
ATOM 608 C CA . LEU A 1 81 ? 2.033 19.393 -19.719 1.00 52.31 81 LEU A CA 1
ATOM 609 C C . LEU A 1 81 ? 1.587 20.796 -20.172 1.00 52.31 81 LEU A C 1
ATOM 611 O O . LEU A 1 81 ? 1.078 21.558 -19.362 1.00 52.31 81 LEU A O 1
ATOM 615 N N . ASP A 1 82 ? 1.727 21.136 -21.443 1.00 57.16 82 ASP A N 1
ATOM 616 C CA . ASP A 1 82 ? 1.664 22.495 -22.015 1.00 57.16 82 ASP A CA 1
ATOM 617 C C . ASP A 1 82 ? 0.293 23.267 -21.916 1.00 57.16 82 ASP A C 1
ATOM 619 O O . ASP A 1 82 ? -0.078 24.013 -22.819 1.00 57.16 82 ASP A O 1
ATOM 623 N N . MET A 1 83 ? -0.484 23.149 -20.825 1.00 48.25 83 MET A N 1
ATOM 624 C CA . MET A 1 83 ? -1.835 23.694 -20.559 1.00 48.25 83 MET A CA 1
ATOM 625 C C . MET A 1 83 ? -1.867 24.373 -19.160 1.00 48.25 83 MET A C 1
ATOM 627 O O . MET A 1 83 ? -2.214 23.770 -18.157 1.00 48.25 83 MET A O 1
ATOM 631 N N . ILE A 1 84 ? -1.368 25.596 -18.986 1.00 49.69 84 ILE A N 1
ATOM 632 C CA . ILE A 1 84 ? -2.207 26.805 -19.060 1.00 49.69 84 ILE A CA 1
ATOM 633 C C . ILE A 1 84 ? -1.607 27.819 -20.054 1.00 49.69 84 ILE A C 1
ATOM 635 O O . ILE A 1 84 ? -1.526 29.019 -19.788 1.00 49.69 84 ILE A O 1
ATOM 639 N N . ALA A 1 85 ? -1.160 27.362 -21.221 1.00 49.28 85 ALA A N 1
ATOM 640 C CA . ALA A 1 85 ? -0.595 28.236 -22.246 1.00 49.28 85 ALA A CA 1
ATOM 641 C C . ALA A 1 85 ? -1.500 29.401 -22.755 1.00 49.28 85 ALA A C 1
ATOM 643 O O . ALA A 1 85 ? -1.017 30.149 -23.603 1.00 49.28 85 ALA A O 1
ATOM 644 N N . PRO A 1 86 ? -2.736 29.659 -22.250 1.00 48.56 86 PRO A N 1
ATOM 645 C CA . PRO A 1 86 ? -3.376 30.956 -22.471 1.00 48.56 86 PRO A CA 1
ATOM 646 C C . PRO A 1 86 ? -3.946 31.682 -21.228 1.00 48.56 86 PRO A C 1
ATOM 648 O O . PRO A 1 86 ? -4.833 32.503 -21.420 1.00 48.56 86 PRO A O 1
ATOM 651 N N . ILE A 1 87 ? -3.467 31.515 -19.978 1.00 46.22 87 ILE A N 1
ATOM 652 C CA . ILE A 1 87 ? -3.680 32.599 -18.959 1.00 46.22 87 ILE A CA 1
ATOM 653 C C . ILE A 1 87 ? -2.549 33.641 -19.066 1.00 46.22 87 ILE A C 1
ATOM 655 O O . ILE A 1 87 ? -2.060 34.227 -18.104 1.00 46.22 87 ILE A O 1
ATOM 659 N N . THR A 1 88 ? -2.082 33.885 -20.288 1.00 51.16 88 THR A N 1
ATOM 660 C CA . THR A 1 88 ? -1.287 35.065 -20.604 1.00 51.16 88 THR A CA 1
ATOM 661 C C . THR A 1 88 ? -2.133 36.317 -20.374 1.00 51.16 88 THR A C 1
ATOM 663 O O . THR A 1 88 ? -3.179 36.469 -20.999 1.00 51.16 88 THR A O 1
ATOM 666 N N . ARG A 1 89 ? -1.593 37.234 -19.566 1.00 48.84 89 ARG A N 1
ATOM 667 C CA . ARG A 1 89 ? -2.029 38.613 -19.273 1.00 48.84 89 ARG A CA 1
ATOM 668 C C . ARG A 1 89 ? -3.073 38.796 -18.175 1.00 48.84 89 ARG A C 1
ATOM 670 O O . ARG A 1 89 ? -4.239 39.054 -18.435 1.00 48.84 89 ARG A O 1
ATOM 677 N N . THR A 1 90 ? -2.563 38.978 -16.966 1.00 45.28 90 THR A N 1
ATOM 678 C CA . THR A 1 90 ? -2.875 40.219 -16.248 1.00 45.28 90 THR A CA 1
ATOM 679 C C . THR A 1 90 ? -1.565 40.940 -15.964 1.00 45.28 90 THR A C 1
ATOM 681 O O . THR A 1 90 ? -0.930 40.739 -14.933 1.00 45.28 90 THR A O 1
ATOM 684 N N . THR A 1 91 ? -1.114 41.718 -16.948 1.00 53.47 91 THR A N 1
ATOM 685 C CA . THR A 1 91 ? -0.230 42.858 -16.702 1.00 53.47 91 THR A CA 1
ATOM 686 C C . THR A 1 91 ? -0.957 43.802 -15.753 1.00 53.47 91 THR A C 1
ATOM 688 O O . THR A 1 91 ? -2.072 44.219 -16.065 1.00 53.47 91 THR A O 1
ATOM 691 N N . PHE A 1 92 ? -0.337 44.122 -14.626 1.00 46.69 92 PHE A N 1
ATOM 692 C CA . PHE A 1 92 ? -0.645 45.329 -13.875 1.00 46.69 92 PHE A CA 1
ATOM 693 C C . PHE A 1 92 ? 0.617 46.190 -13.911 1.00 46.69 92 PHE A C 1
ATOM 695 O O . PHE A 1 92 ? 1.703 45.667 -13.649 1.00 46.69 92 PHE A O 1
ATOM 702 N N . ASP A 1 93 ? 0.421 47.425 -14.384 1.00 48.00 93 ASP A N 1
ATOM 703 C CA . ASP A 1 93 ? 1.394 48.521 -14.517 1.00 48.00 93 ASP A CA 1
ATOM 704 C C . ASP A 1 93 ? 2.279 48.729 -13.278 1.00 48.00 93 ASP A C 1
ATOM 706 O O . ASP A 1 93 ? 1.780 48.531 -12.143 1.00 48.00 93 ASP A O 1
#

Solvent-accessible surface area (backbone atoms only — not comparable to full-atom values): 6036 Å² total; per-residue (Å²): 108,70,68,60,55,52,49,50,51,53,51,50,56,61,69,65,45,100,61,54,72,43,50,66,74,41,47,96,70,52,43,74,70,60,33,53,52,44,26,53,76,71,49,68,77,52,58,69,69,60,52,50,49,38,67,75,73,49,62,95,80,61,85,81,77,44,68,51,55,91,67,88,65,82,50,80,42,77,50,71,70,89,75,72,78,74,76,76,76,82,82,76,136

Mean predicted aligned error: 13.71 Å

Secondary structure (DSSP, 8-state):
-HHHHHHHHHHHHHHTSSS-HHHHHHGGG--HHHHHHHHHHTTTTS-HHHHHHHHHH--TTS---EEE-SSTTSS-EEE--STTTT-------

Foldseek 3Di:
DVVVVVLVVVLVVVLPPPDDPLCVVCPPVDDVVSSVVVCVVVVVVPDSVVVSCCVVVDDPPPPDWDWDDPPVPPDIDTPDDCPVVPVPDPDDD

pLDDT: mean 75.39, std 13.39, range [45.28, 93.62]

Radius of gyration: 20.82 Å; Cα contacts (8 Å, |Δi|>4): 40; chains: 1; bounding box: 37×60×43 Å